Protein 6C51 (pdb70)

Foldseek 3Di:
DVVVVVVVVVVVVVVVVVVVVVVVD/DVVVVVVVVVVVVVVVVVVVVVVPD/DVVVVVVVVVVVVVVVVVVVVVVPD/DVVVVVVVVVVVVVVVVVVVVVVD

Radius of gyration: 15.1 Å; Cα contacts (8 Å, |Δi|>4): 49; chains: 4; bounding box: 34×34×38 Å

Solvent-accessible surface area: 7463 Å² total; per-residue (Å²): 109,180,48,38,52,93,1,24,118,22,5,41,43,10,55,128,3,65,71,84,58,122,154,175,94,103,160,43,41,63,94,0,18,120,26,5,41,41,12,56,136,6,65,77,79,65,129,159,169,108,138,176,39,106,49,86,25,58,138,32,79,85,44,6,111,138,6,23,66,90,6,50,153,204,59,124,112,34,87,67,90,15,149,137,27,83,89,42,9,94,131,6,7,70,92,28,95,186,114

Secondary structure (DSSP, 8-state):
-HHHHHHHHHHHHHHHHHHHHHH--/-HHHHHHHHHHHHHHHHHHHHHHT-/-HHHHHHHHHHHHHHHHHHHHHH--/-HHHHHHHHHHHHHHHHHHHHHH-

Sequence (99 aa):
SKLLELLLRKLLEALLHKAIELLEKWGSKLLELLRKLLEALHKAIELLEKWGSKLLELLRKLLEALHKAIELLEKWGSKLLELLRKLLEALHKAIELLEKW

Structure (mmCIF, N/CA/C/O backbone):
data_6C51
#
_entry.id   6C51
#
_cell.length_a   53.210
_cell.length_b   53.210
_cell.length_c   134.775
_cell.angle_alpha   90.00
_cell.angle_beta   90.00
_cell.angle_gamma   120.00
#
_symmetry.space_group_name_H-M   'P 65 2 2'
#
loop_
_entity.id
_entity.type
_entity.pdbx_description
1 polymer 'Cross-alpha Amyloid-like Structure alphaAmL'
2 non-polymer 'PHOSPHATE ION'
3 non-polymer (4S)-2-METHYL-2,4-PENTANEDIOL
4 water water
#
loop_
_atom_site.group_PDB
_atom_site.id
_atom_site.type_symbol
_atom_site.label_atom_id
_atom_site.label_alt_id
_atom_site.label_comp_id
_atom_site.label_asym_id
_atom_site.label_entity_id
_atom_site.label_seq_id
_atom_site.pdbx_PDB_ins_code
_atom_site.Cartn_x
_atom_site.Cartn_y
_atom_site.Cartn_z
_atom_site.occupancy
_atom_site.B_iso_or_equiv
_atom_site.auth_seq_id
_atom_site.auth_comp_id
_atom_site.auth_asym_id
_atom_site.auth_atom_id
_atom_site.pdbx_PDB_model_num
ATOM 4 N N . SER A 1 2 ? 27.213 -12.255 -26.201 1.00 58.06 1 SER A N 1
ATOM 5 C CA . SER A 1 2 ? 28.009 -11.946 -24.979 1.00 55.87 1 SER A CA 1
ATOM 6 C C . SER A 1 2 ? 27.175 -12.007 -23.703 1.00 51.53 1 SER A C 1
ATOM 7 O O . SER A 1 2 ? 27.639 -12.549 -22.696 1.00 48.44 1 SER A O 1
ATOM 10 N N . LYS A 1 3 ? 25.957 -11.468 -23.748 1.00 48.77 2 LYS A N 1
ATOM 11 C CA . LYS A 1 3 ? 25.075 -11.481 -22.579 1.00 47.34 2 LYS A CA 1
ATOM 12 C C . LYS A 1 3 ? 24.636 -12.886 -22.156 1.00 44.00 2 LYS A C 1
ATOM 13 O O . LYS A 1 3 ? 24.568 -13.161 -20.966 1.00 40.62 2 LYS A O 1
ATOM 19 N N . LEU A 1 4 ? 24.357 -13.767 -23.118 1.00 42.83 3 LEU A N 1
ATOM 20 C CA . LEU A 1 4 ? 24.018 -15.154 -22.799 1.00 43.22 3 LEU A CA 1
ATOM 21 C C . LEU A 1 4 ? 25.205 -15.909 -22.195 1.00 40.95 3 LEU A C 1
ATOM 22 O O . LEU A 1 4 ? 25.043 -16.653 -21.233 1.00 40.64 3 LEU A O 1
ATOM 27 N N . LEU A 1 5 ? 26.393 -15.717 -22.755 1.00 40.76 4 LEU A N 1
ATOM 28 C CA . LEU A 1 5 ? 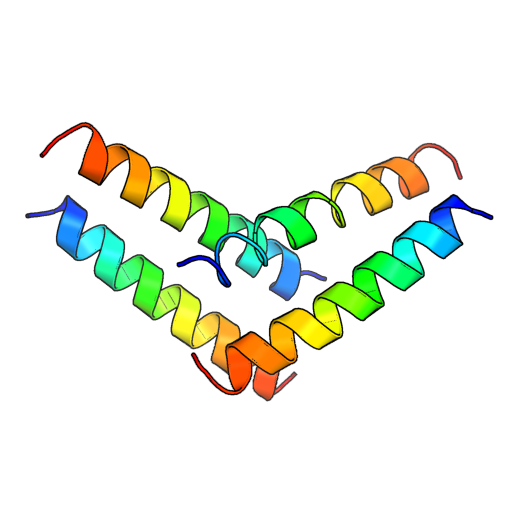27.585 -16.361 -22.203 1.00 40.31 4 LEU A CA 1
ATOM 29 C C . LEU A 1 5 ? 27.874 -15.876 -20.777 1.00 38.24 4 LEU A C 1
ATOM 30 O O . LEU A 1 5 ? 28.231 -16.678 -19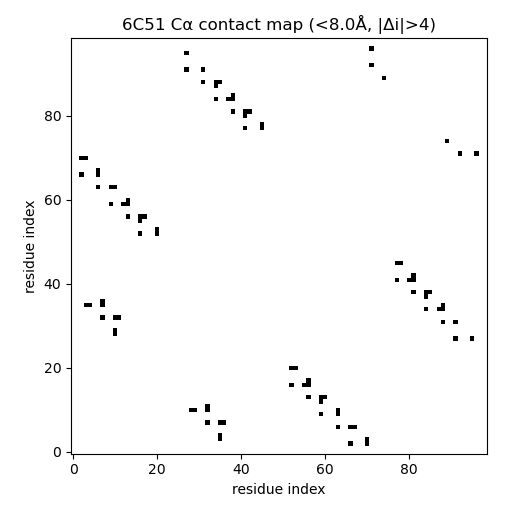.915 1.00 36.24 4 LEU A O 1
ATOM 35 N N . GLU A 1 6 ? 27.710 -14.573 -20.544 1.00 38.56 5 GLU A N 1
ATOM 36 C CA . GLU A 1 6 ? 27.882 -13.994 -19.202 1.00 38.16 5 GLU A CA 1
ATOM 37 C C . GLU A 1 6 ? 26.836 -14.547 -18.241 1.00 35.08 5 GLU A C 1
ATOM 38 O O . GLU A 1 6 ? 27.154 -14.869 -17.102 1.00 34.14 5 GLU A O 1
ATOM 41 N N . LEU A 1 7 ? 25.595 -14.644 -18.703 1.00 35.40 6 LEU A N 1
ATOM 42 C CA . LEU A 1 7 ? 24.513 -15.275 -17.932 1.00 34.87 6 LEU A CA 1
ATOM 43 C C . LEU A 1 7 ? 24.916 -16.699 -17.526 1.00 34.17 6 LEU A C 1
ATOM 44 O O . LEU A 1 7 ? 24.838 -17.054 -16.351 1.00 33.45 6 LEU A O 1
ATOM 49 N N . LEU A 1 8 ? 25.352 -17.495 -18.507 1.00 34.71 7 LEU A N 1
ATOM 50 C CA A LEU A 1 8 ? 25.785 -18.876 -18.269 0.50 34.25 7 LEU A CA 1
ATOM 51 C CA B LEU A 1 8 ? 25.795 -18.874 -18.258 0.50 34.80 7 LEU A CA 1
ATOM 52 C C . LEU A 1 8 ? 26.919 -18.951 -17.237 1.00 33.20 7 LEU A C 1
ATOM 53 O O . LEU A 1 8 ? 26.876 -19.781 -16.325 1.00 33.06 7 LEU A O 1
ATOM 62 N N . ARG A 1 9 ? 27.926 -18.092 -17.393 1.00 32.01 8 ARG A N 1
ATOM 63 C CA . ARG A 1 9 ? 29.056 -18.077 -16.468 1.00 33.54 8 ARG A CA 1
ATOM 64 C C . ARG A 1 9 ? 28.558 -17.843 -15.028 1.00 32.21 8 ARG A C 1
ATOM 65 O O . ARG A 1 9 ? 28.876 -18.612 -14.116 1.00 31.10 8 ARG A O 1
ATOM 73 N N . LYS A 1 10 ? 27.728 -16.820 -14.863 1.00 31.64 9 LYS A N 1
ATOM 74 C CA . LYS A 1 10 ? 27.241 -16.432 -13.526 1.00 32.00 9 LYS A CA 1
ATOM 75 C C . LYS A 1 10 ? 26.364 -17.516 -12.922 1.00 31.65 9 LYS A C 1
ATOM 76 O O . LYS A 1 10 ? 26.493 -17.825 -11.737 1.00 31.34 9 LYS A O 1
ATOM 82 N N . LEU A 1 11 ? 25.511 -18.119 -13.750 1.00 31.77 10 LEU A N 1
ATOM 83 C CA . LEU A 1 11 ? 24.664 -19.217 -13.325 1.00 32.84 10 LEU A CA 1
ATOM 84 C C . LEU A 1 11 ? 25.459 -20.465 -12.910 1.00 32.08 10 LEU A C 1
ATOM 85 O O . LEU A 1 11 ? 25.160 -21.068 -11.883 1.00 31.28 10 LEU A O 1
ATOM 90 N N . LEU A 1 12 ? 26.474 -20.834 -13.690 1.00 31.21 11 LEU A N 1
ATOM 91 C CA . LEU A 1 12 ? 27.378 -21.917 -13.302 1.00 31.04 11 LEU A CA 1
ATOM 92 C C . LEU A 1 12 ? 28.123 -21.627 -11.991 1.00 30.98 11 LEU A C 1
ATOM 93 O O . LEU A 1 12 ? 28.328 -22.532 -11.181 1.00 30.07 11 LEU A O 1
ATOM 98 N N . GLU A 1 13 ? 28.519 -20.374 -11.785 1.00 30.28 12 GLU A N 1
ATOM 99 C CA . GLU A 1 13 ? 29.202 -19.988 -10.550 1.00 31.46 12 GLU A CA 1
ATOM 100 C C . GLU A 1 13 ? 28.237 -20.059 -9.355 1.00 31.42 12 GLU A C 1
ATOM 101 O O . GLU A 1 13 ? 28.634 -20.482 -8.281 1.00 32.48 12 GLU A O 1
ATOM 107 N N . ALA A 1 14 ? 26.984 -19.646 -9.555 1.00 31.33 13 ALA A N 1
ATOM 108 C CA . ALA A 1 14 ? 25.943 -19.751 -8.518 1.00 32.24 13 ALA A CA 1
ATOM 109 C C . ALA A 1 14 ? 25.685 -21.221 -8.158 1.00 32.97 13 ALA A C 1
ATOM 110 O O . ALA A 1 14 ? 25.589 -21.559 -6.974 1.00 33.44 13 ALA A O 1
ATOM 112 N N . LEU A 1 15 ? 25.577 -22.079 -9.180 1.00 33.23 14 LEU A N 1
ATOM 113 C CA A LEU A 1 15 ? 25.422 -23.527 -8.979 0.50 34.32 14 LEU A CA 1
ATOM 114 C CA B LEU A 1 15 ? 25.429 -23.531 -8.977 0.50 34.67 14 LEU A CA 1
ATOM 115 C C . LEU A 1 15 ? 26.569 -24.121 -8.159 1.00 35.16 14 LEU A C 1
ATOM 116 O O . LEU A 1 15 ? 26.332 -24.924 -7.238 1.00 35.93 14 LEU A O 1
ATOM 125 N N . HIS A 1 16 ? 27.798 -23.729 -8.497 1.00 34.47 15 HIS A N 1
ATOM 126 C CA . HIS A 1 16 ? 28.993 -24.185 -7.794 1.00 36.22 15 HIS A CA 1
ATOM 127 C C . HIS A 1 16 ? 28.950 -23.819 -6.303 1.00 36.47 15 HIS A C 1
ATOM 128 O O . HIS A 1 16 ? 29.277 -24.647 -5.448 1.00 37.22 15 HIS A O 1
ATOM 135 N N . LYS A 1 17 ? 28.548 -22.587 -6.010 1.00 35.33 16 LYS A N 1
ATOM 136 C CA . LYS A 1 17 ? 28.370 -22.132 -4.627 1.00 37.01 16 LYS A CA 1
ATOM 137 C C . LYS A 1 17 ? 27.271 -22.901 -3.886 1.00 37.16 16 LYS A C 1
ATOM 138 O O . LYS A 1 17 ? 27.437 -23.227 -2.707 1.00 39.34 16 LYS A O 1
ATOM 144 N N . ALA A 1 18 ? 26.159 -23.170 -4.566 1.00 36.29 17 ALA A N 1
ATOM 145 C CA . ALA A 1 18 ? 25.044 -23.957 -3.995 1.00 38.16 17 ALA A CA 1
ATOM 146 C C . ALA A 1 18 ? 25.485 -25.380 -3.616 1.00 40.85 17 ALA A C 1
ATOM 147 O O . ALA A 1 18 ? 25.142 -25.889 -2.533 1.00 41.58 17 ALA A O 1
ATOM 149 N N . ILE A 1 19 ? 26.261 -26.005 -4.501 1.00 41.84 18 ILE A N 1
ATOM 150 C CA . ILE A 1 19 ? 26.834 -27.333 -4.248 1.00 44.61 18 ILE A CA 1
ATOM 151 C C . ILE A 1 19 ? 27.803 -27.305 -3.065 1.00 46.44 18 ILE A C 1
ATOM 152 O O . ILE A 1 19 ? 27.739 -28.181 -2.192 1.00 48.48 18 ILE A O 1
ATOM 157 N N . GLU A 1 20 ? 28.681 -26.304 -3.032 1.00 45.39 19 GLU A N 1
ATOM 158 C CA . GLU A 1 20 ? 29.603 -26.120 -1.904 1.00 48.80 19 GLU A CA 1
ATOM 159 C C . GLU A 1 20 ? 28.865 -25.954 -0.571 1.00 49.42 19 GLU A C 1
ATOM 160 O O . GLU A 1 20 ? 29.263 -26.542 0.433 1.00 51.54 19 GLU A O 1
ATOM 166 N N . LEU A 1 21 ? 27.791 -25.172 -0.572 1.00 48.46 20 LEU A N 1
ATOM 167 C CA . LEU A 1 21 ? 26.935 -25.042 0.613 1.00 50.91 20 LEU A CA 1
ATOM 168 C C . LEU A 1 21 ? 26.321 -26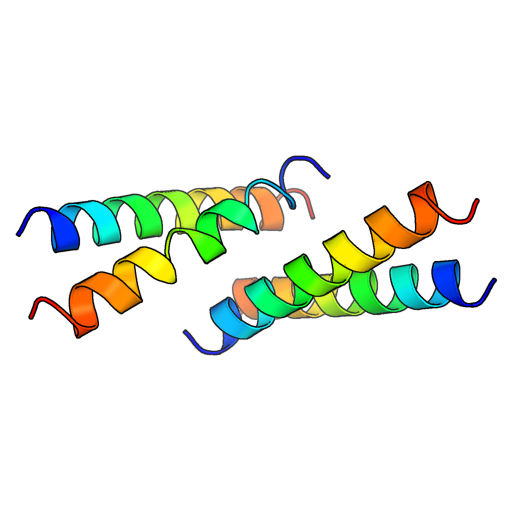.376 1.027 1.00 54.18 20 LEU A C 1
ATOM 169 O O . LEU A 1 21 ? 26.394 -26.755 2.202 1.00 54.91 20 LEU A O 1
ATOM 174 N N . LEU A 1 22 ? 25.735 -27.078 0.058 1.00 54.83 21 LEU A N 1
ATOM 175 C CA . LEU A 1 22 ? 25.136 -28.392 0.295 1.00 59.04 21 LEU A CA 1
ATOM 176 C C . LEU A 1 22 ? 26.136 -29.356 0.929 1.00 62.03 21 LEU A C 1
ATOM 177 O O . LEU A 1 22 ? 25.810 -30.036 1.906 1.00 64.90 21 LEU A O 1
ATOM 182 N N . GLU A 1 23 ? 27.344 -29.399 0.374 1.00 62.28 22 GLU A N 1
ATOM 183 C CA . GLU A 1 23 ? 28.428 -30.219 0.918 1.00 66.97 22 GLU A CA 1
ATOM 184 C C . GLU A 1 23 ? 28.724 -29.888 2.383 1.00 70.07 22 GLU A C 1
ATOM 185 O O . GLU A 1 23 ? 28.835 -30.793 3.213 1.00 72.94 22 GLU A O 1
ATOM 191 N N . LYS A 1 24 ? 28.816 -28.598 2.698 1.00 71.32 23 LYS A N 1
ATOM 192 C CA . LYS A 1 24 ? 29.120 -28.159 4.060 1.00 75.94 23 LYS A CA 1
ATOM 193 C C . LYS A 1 24 ? 27.960 -28.456 5.017 1.00 79.26 23 LYS A C 1
ATOM 194 O O . LYS A 1 24 ? 28.138 -29.172 6.005 1.00 82.05 23 LYS A O 1
ATOM 200 N N . TRP A 1 25 ? 26.782 -27.919 4.702 1.00 80.53 24 TRP A N 1
ATOM 201 C CA . TRP A 1 25 ? 25.608 -27.998 5.581 1.00 84.76 24 TRP A CA 1
ATOM 202 C C . TRP A 1 25 ? 24.739 -29.202 5.209 1.00 87.63 24 TRP A C 1
ATOM 203 O O . TRP A 1 25 ? 23.616 -29.054 4.715 1.00 88.50 24 TRP A O 1
ATOM 214 N N . GLY A 1 26 ? 25.276 -30.393 5.469 1.00 90.02 25 GLY A N 1
ATOM 215 C CA . GLY A 1 26 ? 24.628 -31.655 5.107 1.00 92.24 25 GLY A CA 1
ATOM 216 C C . GLY A 1 26 ? 25.650 -32.740 4.824 1.00 93.73 25 GLY A C 1
ATOM 217 O O . GLY A 1 26 ? 26.542 -32.567 3.995 1.00 92.61 25 GLY A O 1
ATOM 222 N N . SER B 1 2 ? 28.788 -33.352 -14.527 1.00 64.12 1 SER C N 1
ATOM 223 C CA . SER B 1 2 ? 29.421 -32.385 -13.579 1.00 61.83 1 SER C CA 1
ATOM 224 C C . SER B 1 2 ? 30.814 -31.944 -14.027 1.00 58.71 1 SER C C 1
ATOM 225 O O . SER B 1 2 ? 31.161 -30.773 -13.896 1.00 54.21 1 SER C O 1
ATOM 228 N N . LYS B 1 3 ? 31.600 -32.884 -14.549 1.00 56.72 2 LYS C N 1
ATOM 229 C CA . LYS B 1 3 ? 32.963 -32.578 -14.989 1.00 55.58 2 LYS C CA 1
ATOM 230 C C . LYS B 1 3 ? 32.962 -31.646 -16.200 1.00 50.27 2 LYS C C 1
ATOM 231 O O . LYS B 1 3 ? 33.768 -30.721 -16.265 1.00 48.78 2 LYS C O 1
ATOM 237 N N . LEU B 1 4 ? 32.056 -31.899 -17.142 1.00 48.39 3 LEU C N 1
ATOM 238 C CA . LEU B 1 4 ? 31.911 -31.069 -18.337 1.00 47.59 3 LEU 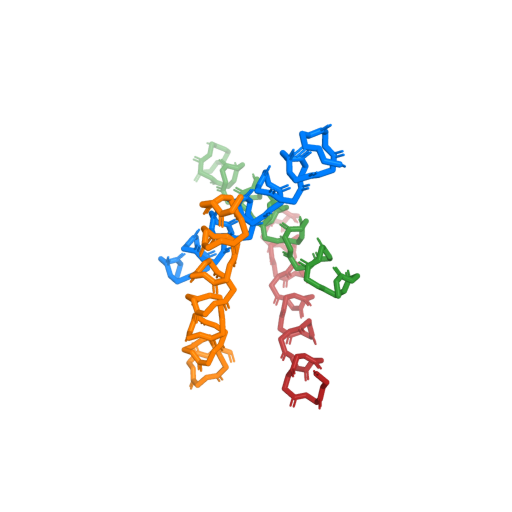C CA 1
ATOM 239 C C . LEU B 1 4 ? 31.391 -29.664 -18.011 1.00 44.77 3 LEU C C 1
ATOM 240 O O . LEU B 1 4 ? 31.828 -28.684 -18.613 1.00 41.51 3 LEU C O 1
ATOM 245 N N . LEU B 1 5 ? 30.448 -29.575 -17.072 1.00 43.99 4 LEU C N 1
ATOM 246 C CA . LEU B 1 5 ? 29.943 -28.266 -16.628 1.00 42.89 4 LEU C CA 1
ATOM 247 C C . LEU B 1 5 ? 31.035 -27.463 -15.941 1.00 40.58 4 LEU C C 1
ATOM 248 O O . LEU B 1 5 ? 31.136 -26.255 -16.156 1.00 38.98 4 LEU C O 1
ATOM 253 N N . GLU B 1 6 ? 31.857 -28.130 -15.133 1.00 41.41 5 GLU C N 1
ATOM 254 C CA . GLU B 1 6 ? 32.996 -27.479 -14.471 1.00 42.17 5 GLU C CA 1
ATOM 255 C C . GLU B 1 6 ? 34.016 -26.945 -15.485 1.00 39.72 5 GLU C C 1
ATOM 256 O O . GLU B 1 6 ? 34.497 -25.821 -15.350 1.00 36.85 5 GLU C O 1
ATOM 262 N N . LEU B 1 7 ? 34.324 -27.756 -16.494 1.00 39.27 6 LEU C N 1
ATOM 263 C CA . LEU B 1 7 ? 35.155 -27.326 -17.626 1.00 39.26 6 LEU C CA 1
ATOM 264 C C . LEU B 1 7 ? 34.591 -26.070 -18.292 1.00 37.23 6 LEU C C 1
ATOM 265 O O . LEU B 1 7 ? 35.329 -25.113 -18.538 1.00 37.51 6 LEU C O 1
ATOM 270 N N . LEU B 1 8 ? 33.296 -26.091 -18.586 1.00 37.10 7 LEU C N 1
ATOM 271 C CA . LEU B 1 8 ? 32.614 -24.959 -19.195 1.00 37.57 7 LEU C CA 1
ATOM 272 C C . LEU B 1 8 ? 32.704 -23.692 -18.334 1.00 36.77 7 LEU C C 1
ATOM 273 O O . LEU B 1 8 ? 32.992 -22.617 -18.852 1.00 36.18 7 LEU C O 1
ATOM 278 N N . ARG B 1 9 ? 32.461 -23.821 -17.029 1.00 36.16 8 ARG C N 1
ATOM 279 C CA . ARG B 1 9 ? 32.633 -22.696 -16.112 1.00 36.38 8 ARG C CA 1
ATOM 280 C C . ARG B 1 9 ? 34.038 -22.091 -16.184 1.00 35.40 8 ARG C C 1
ATOM 281 O O . ARG B 1 9 ? 34.171 -20.871 -16.298 1.00 33.95 8 ARG C O 1
ATOM 289 N N . LYS B 1 10 ? 35.065 -22.941 -16.149 1.00 35.64 9 LYS C N 1
ATOM 290 C CA . LYS B 1 10 ? 36.458 -22.481 -16.176 1.00 36.69 9 LYS C CA 1
ATOM 291 C C . LYS B 1 10 ? 36.810 -21.823 -17.505 1.00 35.51 9 LYS C C 1
ATOM 292 O O . LYS B 1 10 ? 37.522 -20.820 -17.533 1.00 35.34 9 LYS C O 1
ATOM 298 N N . LEU B 1 11 ? 36.282 -22.378 -18.590 1.00 35.86 10 LEU C N 1
ATOM 299 C CA . LEU B 1 11 ? 36.502 -21.832 -19.919 1.00 36.87 10 LEU C CA 1
ATOM 300 C C . LEU B 1 11 ? 35.843 -20.454 -20.070 1.00 34.83 10 LEU C C 1
ATOM 301 O O . LEU B 1 11 ? 36.456 -19.542 -20.616 1.00 33.42 10 LEU C O 1
ATOM 306 N N . LEU B 1 12 ? 34.606 -20.320 -19.587 1.00 33.54 11 LEU C N 1
ATOM 307 C CA . LEU B 1 12 ? 33.904 -19.036 -19.593 1.00 33.71 11 LEU C CA 1
ATOM 308 C C . LEU B 1 12 ? 34.592 -17.987 -18.718 1.00 32.92 11 LEU C C 1
ATOM 309 O O . LEU B 1 12 ? 34.613 -16.810 -19.080 1.00 33.32 11 LEU C O 1
ATOM 314 N N . GLU B 1 13 ? 35.157 -18.413 -17.591 1.00 33.05 12 GLU C N 1
ATOM 315 C CA . GLU B 1 13 ? 35.947 -17.533 -16.732 1.00 34.14 12 GLU C CA 1
ATOM 316 C C . GLU B 1 13 ? 37.233 -17.074 -17.425 1.00 34.97 12 GLU C C 1
ATOM 317 O O . GLU B 1 13 ? 37.622 -15.904 -17.309 1.00 34.29 12 GLU C O 1
ATOM 323 N N . ALA B 1 14 ? 37.883 -17.992 -18.152 1.00 34.48 13 ALA C N 1
ATOM 324 C CA . ALA B 1 14 ? 39.052 -17.649 -18.958 1.00 34.66 13 ALA C CA 1
ATOM 325 C C . ALA B 1 14 ? 38.690 -16.633 -20.037 1.00 34.70 13 ALA C C 1
ATOM 326 O O . ALA B 1 14 ? 39.399 -15.639 -20.209 1.00 35.65 13 ALA C O 1
ATOM 328 N N . LEU B 1 15 ? 37.589 -16.880 -20.749 1.00 34.60 14 LEU C N 1
ATOM 329 C CA . LEU B 1 15 ? 37.113 -15.973 -21.791 1.00 36.18 14 LEU C CA 1
ATOM 330 C C . LEU B 1 15 ? 36.850 -14.561 -21.253 1.00 36.59 14 LEU C C 1
ATOM 331 O O . LEU B 1 15 ? 37.217 -13.558 -21.886 1.00 36.90 14 LEU C O 1
ATOM 336 N N . HIS B 1 16 ? 36.215 -14.497 -20.090 1.00 35.34 15 HIS C N 1
ATOM 337 C CA . HIS B 1 16 ? 35.944 -13.223 -19.437 1.00 36.55 15 HIS C CA 1
ATOM 338 C C . HIS B 1 16 ? 37.233 -12.464 -19.107 1.00 36.33 15 HIS C C 1
ATOM 339 O O . HIS B 1 16 ? 37.290 -11.261 -19.336 1.00 37.32 15 HIS C O 1
ATOM 346 N N . LYS B 1 17 ? 38.253 -13.157 -18.593 1.00 36.87 16 LYS C N 1
ATOM 347 C CA . LYS B 1 17 ? 39.538 -12.509 -18.279 1.00 39.11 16 LYS C CA 1
ATOM 348 C C . LYS B 1 17 ? 40.212 -11.975 -19.541 1.00 39.15 16 LYS C C 1
ATOM 349 O O . LYS B 1 17 ? 40.813 -10.905 -19.510 1.00 39.89 16 LYS C O 1
ATOM 355 N N . ALA B 1 18 ? 40.119 -12.746 -20.631 1.00 38.23 17 ALA C N 1
ATOM 356 C CA . ALA B 1 18 ? 40.693 -12.367 -21.918 1.00 39.69 17 ALA C CA 1
ATOM 357 C C . ALA B 1 18 ? 40.025 -11.094 -22.469 1.00 40.75 17 ALA C C 1
ATOM 358 O O . ALA B 1 18 ? 40.697 -10.210 -23.004 1.00 41.71 17 ALA C O 1
ATOM 360 N N . ILE B 1 19 ? 38.708 -11.017 -22.335 1.00 41.53 18 ILE C N 1
ATOM 361 C CA . ILE B 1 19 ? 37.944 -9.835 -22.768 1.00 44.78 18 ILE C CA 1
ATOM 362 C C . ILE B 1 19 ? 38.311 -8.612 -21.918 1.00 45.92 18 ILE C C 1
ATOM 363 O O . ILE B 1 19 ? 38.509 -7.533 -22.466 1.00 48.25 18 ILE C O 1
ATOM 368 N N . GLU B 1 20 ? 38.427 -8.786 -20.602 1.00 46.40 19 GLU C N 1
ATOM 369 C CA . GLU B 1 20 ? 38.879 -7.703 -19.707 1.00 49.07 19 GLU C CA 1
ATOM 370 C C . GLU B 1 20 ? 40.266 -7.159 -20.092 1.00 50.43 19 GLU C C 1
ATOM 371 O O . GLU B 1 20 ? 40.493 -5.943 -20.105 1.00 50.34 19 GLU C O 1
ATOM 377 N N . LEU B 1 21 ? 41.175 -8.080 -20.409 1.00 49.56 20 LEU C N 1
ATOM 378 C CA . LEU B 1 21 ? 42.530 -7.741 -20.855 1.00 51.85 20 LEU C CA 1
ATOM 379 C C . LEU B 1 21 ? 42.505 -6.951 -22.171 1.00 52.75 20 LEU C C 1
ATOM 380 O O . LEU B 1 21 ? 43.218 -5.946 -22.314 1.00 54.45 20 LEU C O 1
ATOM 385 N N . LEU B 1 22 ? 41.668 -7.399 -23.109 1.00 52.41 21 LEU C N 1
ATOM 386 C CA . LEU B 1 22 ? 41.486 -6.730 -24.407 1.00 56.50 21 LEU C CA 1
ATOM 387 C C . LEU B 1 22 ? 40.864 -5.323 -24.285 1.00 60.58 21 LEU C C 1
ATOM 388 O O . LEU B 1 22 ? 41.094 -4.464 -25.143 1.00 62.10 21 LEU C O 1
ATOM 393 N N . GLU B 1 23 ? 40.059 -5.105 -23.244 1.00 62.07 22 GLU C N 1
ATOM 394 C CA . GLU B 1 23 ? 39.512 -3.776 -22.939 1.00 67.21 22 GLU C CA 1
ATOM 395 C C . GLU B 1 23 ? 40.562 -2.866 -22.308 1.00 70.50 22 GLU C C 1
ATOM 396 O O . GLU B 1 23 ? 40.618 -1.681 -22.627 1.00 73.75 22 GLU C O 1
ATOM 402 N N . LYS B 1 24 ? 41.370 -3.427 -21.404 1.00 72.88 23 LYS C N 1
ATOM 403 C CA . LYS B 1 24 ? 42.442 -2.692 -20.729 1.00 78.06 23 LYS C CA 1
ATOM 404 C C . LYS B 1 24 ? 43.508 -2.329 -21.777 1.00 81.70 23 LYS C C 1
ATOM 405 O O . LYS B 1 24 ? 43.561 -1.181 -22.223 1.00 83.98 23 LYS C O 1
ATOM 411 N N . TRP B 1 25 ? 44.296 -3.309 -22.222 1.00 84.10 24 TRP C N 1
ATOM 412 C CA . TRP B 1 25 ? 45.272 -3.088 -23.285 1.00 87.99 24 TRP C CA 1
ATOM 413 C C . TRP B 1 25 ? 44.467 -3.055 -24.569 1.00 89.45 24 TRP C C 1
ATOM 414 O O . TRP B 1 25 ? 43.674 -3.956 -24.811 1.00 89.68 24 TRP C O 1
ATOM 425 N N . GLY B 1 26 ? 44.642 -2.001 -25.363 1.00 93.73 25 GLY C N 1
ATOM 426 C CA . GLY B 1 26 ? 43.787 -1.756 -26.526 1.00 95.58 25 GLY C CA 1
ATOM 427 C C . GLY B 1 26 ? 42.379 -1.360 -26.112 1.00 96.26 25 GLY C C 1
ATOM 428 O O . GLY B 1 26 ? 41.431 -1.471 -26.889 1.00 97.64 25 GLY C O 1
ATOM 433 N N . SER C 1 2 ? 16.667 -28.554 3.190 1.00 72.29 1 SER B N 1
ATOM 434 C CA . SER C 1 2 ? 15.433 -28.715 2.352 1.00 70.68 1 SER B CA 1
ATOM 435 C C . SER C 1 2 ? 15.308 -27.615 1.293 1.00 66.70 1 SER B C 1
ATOM 436 O O . SER C 1 2 ? 15.094 -27.895 0.105 1.00 63.73 1 SER B O 1
ATOM 439 N N . LYS C 1 3 ? 15.445 -26.370 1.739 1.00 64.60 2 LYS B N 1
ATOM 440 C CA . LYS C 1 3 ? 15.316 -25.214 0.851 1.00 64.00 2 LYS B CA 1
ATOM 441 C C . LYS C 1 3 ? 16.545 -25.106 -0.062 1.00 60.36 2 LYS B C 1
ATOM 442 O O . LYS C 1 3 ? 16.417 -24.739 -1.228 1.00 59.22 2 LYS B O 1
ATOM 448 N N . LEU C 1 4 ? 17.712 -25.461 0.476 1.00 58.41 3 LEU B N 1
ATOM 449 C CA . LEU C 1 4 ? 18.962 -25.520 -0.286 1.00 57.43 3 LEU B CA 1
ATOM 450 C C . LEU C 1 4 ? 18.870 -26.506 -1.450 1.00 55.64 3 LEU B C 1
ATOM 451 O O . LEU C 1 4 ? 19.311 -26.203 -2.562 1.00 53.11 3 LEU B O 1
ATOM 456 N N . LEU C 1 5 ? 18.277 -27.675 -1.197 1.00 54.93 4 LEU B N 1
ATOM 457 C CA . LEU C 1 5 ? 18.028 -28.645 -2.265 1.00 54.23 4 LEU B CA 1
ATOM 458 C C . LEU C 1 5 ? 17.001 -28.084 -3.266 1.00 51.96 4 LEU B C 1
ATOM 459 O O . LEU C 1 5 ? 17.127 -28.300 -4.478 1.00 51.40 4 LEU B O 1
ATOM 464 N N . GLU C 1 6 ? 16.002 -27.361 -2.760 1.00 50.38 5 GLU B N 1
ATOM 465 C CA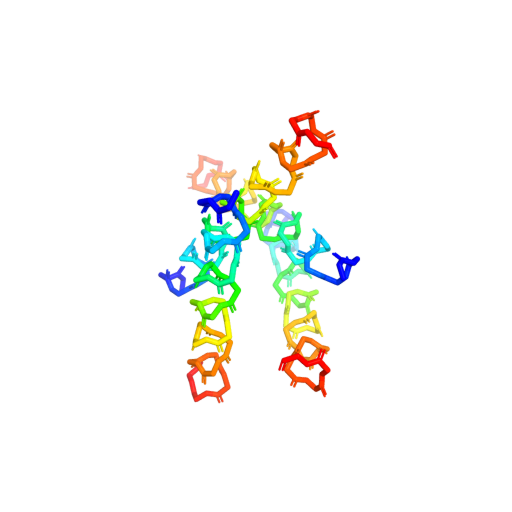 . GLU C 1 6 ? 15.059 -26.626 -3.614 1.00 49.73 5 GLU B CA 1
ATOM 466 C C . GLU C 1 6 ? 15.759 -25.559 -4.471 1.00 48.17 5 GLU B C 1
ATOM 467 O O . GLU C 1 6 ? 15.450 -25.413 -5.651 1.00 46.55 5 GLU B O 1
ATOM 469 N N . LEU C 1 7 ? 16.677 -24.813 -3.858 1.00 48.43 6 LEU B N 1
ATOM 470 C CA . LEU C 1 7 ? 17.495 -23.818 -4.572 1.00 47.90 6 LEU B CA 1
ATOM 471 C C . LEU C 1 7 ? 18.293 -24.493 -5.686 1.00 47.01 6 LEU B C 1
ATOM 472 O O . LEU C 1 7 ? 18.253 -24.051 -6.832 1.00 46.57 6 LEU B O 1
ATOM 477 N N . LEU C 1 8 ? 18.995 -25.567 -5.334 1.00 47.90 7 LEU B N 1
ATOM 478 C CA . LEU C 1 8 ? 19.776 -26.356 -6.288 1.00 48.44 7 LEU B CA 1
ATOM 479 C C . LEU C 1 8 ? 18.938 -26.824 -7.478 1.00 48.05 7 LEU B C 1
ATOM 480 O O . LEU C 1 8 ? 19.356 -26.679 -8.631 1.00 45.76 7 LEU B O 1
ATOM 485 N N . ARG C 1 9 ? 17.752 -27.363 -7.195 1.00 49.16 8 ARG B N 1
ATOM 486 C CA . ARG C 1 9 ? 16.855 -27.856 -8.235 1.00 49.79 8 ARG B CA 1
ATOM 487 C C . ARG C 1 9 ? 16.444 -26.754 -9.203 1.00 48.29 8 ARG B C 1
ATOM 488 O O . ARG C 1 9 ? 16.474 -26.958 -10.413 1.00 48.62 8 ARG B O 1
ATOM 491 N N . LYS C 1 10 ? 16.087 -25.586 -8.668 1.00 48.07 9 LYS B N 1
ATOM 492 C CA . LYS C 1 10 ? 15.724 -24.428 -9.498 1.00 47.11 9 LYS B CA 1
ATOM 493 C C . LYS C 1 10 ? 16.900 -23.901 -10.324 1.00 44.43 9 LYS B C 1
ATOM 494 O O . LYS C 1 10 ? 16.713 -23.541 -11.488 1.00 43.64 9 LYS B O 1
ATOM 500 N N . LEU C 1 11 ? 18.095 -23.851 -9.731 1.00 42.98 10 LEU B N 1
ATOM 501 C CA . LEU C 1 11 ? 19.293 -23.401 -10.463 1.00 41.87 10 LEU B CA 1
ATOM 502 C C . LEU C 1 11 ? 19.618 -24.351 -11.623 1.00 42.22 10 LEU B C 1
ATOM 503 O O . LEU C 1 11 ? 19.953 -23.898 -12.716 1.00 41.83 10 LEU B O 1
ATOM 508 N N . LEU C 1 12 ? 19.510 -25.657 -11.374 1.00 43.14 11 LEU B N 1
ATOM 509 C CA . LEU C 1 12 ? 19.672 -26.680 -12.419 1.00 44.39 11 LEU B CA 1
ATOM 510 C C . LEU C 1 12 ? 18.645 -26.553 -13.542 1.00 44.64 11 LEU B 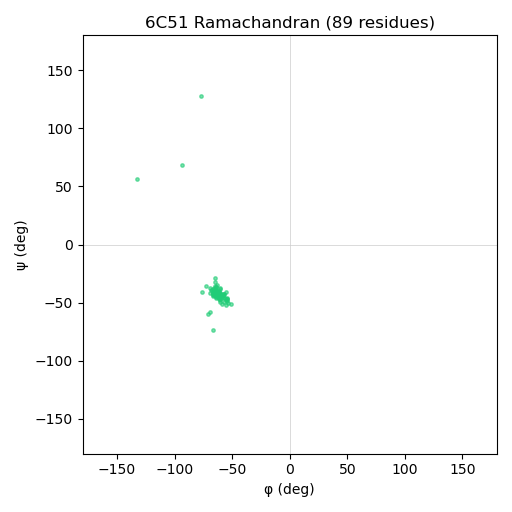C 1
ATOM 511 O O . LEU C 1 12 ? 18.989 -26.708 -14.708 1.00 44.55 11 LEU B O 1
ATOM 516 N N . GLU C 1 13 ? 17.394 -26.263 -13.184 1.00 46.75 12 GLU B N 1
ATOM 517 C CA . GLU C 1 13 ? 16.333 -26.032 -14.174 1.00 47.32 12 GLU B CA 1
ATOM 518 C C . GLU C 1 13 ? 16.602 -24.782 -15.022 1.00 44.83 12 GLU B C 1
ATOM 519 O O . GLU C 1 13 ? 16.412 -24.807 -16.237 1.00 43.68 12 GLU B O 1
ATOM 525 N N . ALA C 1 14 ? 17.067 -23.704 -14.384 1.00 42.46 13 ALA B N 1
ATOM 526 C CA . ALA C 1 14 ? 17.536 -22.518 -15.109 1.00 41.25 13 ALA B CA 1
ATOM 527 C C . ALA C 1 14 ? 18.706 -22.852 -16.039 1.00 40.55 13 ALA B C 1
ATOM 528 O O . ALA C 1 14 ? 18.738 -22.399 -17.187 1.00 39.98 13 ALA B O 1
ATOM 530 N N . LEU C 1 15 ? 19.658 -23.646 -15.550 1.00 40.68 14 LEU B N 1
ATOM 531 C CA . LEU C 1 15 ? 20.821 -24.040 -16.355 1.00 42.30 14 LEU B CA 1
ATOM 532 C C . LEU C 1 15 ? 20.399 -24.806 -17.607 1.00 43.46 14 LEU B C 1
ATOM 533 O O . LEU C 1 15 ? 20.883 -24.513 -18.696 1.00 44.19 14 LEU B O 1
ATOM 538 N N . HIS C 1 16 ? 19.505 -25.777 -17.435 1.00 45.55 15 HIS B N 1
ATOM 539 C CA . HIS C 1 16 ? 18.926 -26.532 -18.559 1.00 48.43 15 HIS B CA 1
ATOM 540 C C . HIS C 1 16 ? 18.367 -25.579 -19.631 1.00 48.27 15 HIS B C 1
ATOM 541 O O . HIS C 1 16 ? 18.738 -25.671 -20.799 1.00 49.22 15 HIS B O 1
ATOM 54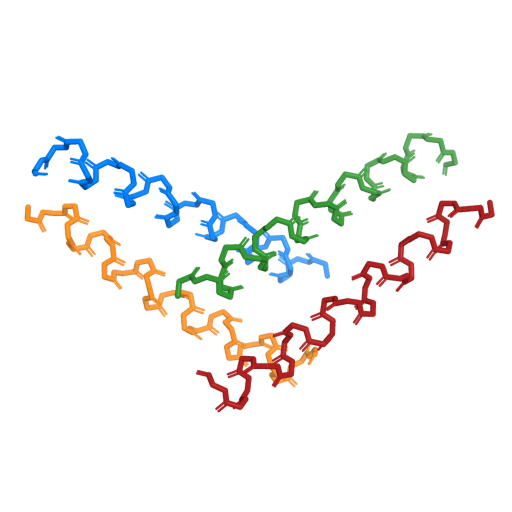8 N N . LYS C 1 17 ? 17.533 -24.630 -19.209 1.00 47.50 16 LYS B N 1
ATOM 549 C CA . LYS C 1 17 ? 16.971 -23.620 -20.115 1.00 48.58 16 LYS B CA 1
ATOM 550 C C . LYS C 1 17 ? 18.042 -22.751 -20.786 1.00 47.46 16 LYS B C 1
ATOM 551 O O . LYS C 1 17 ? 17.936 -22.458 -21.972 1.00 48.08 16 LYS B O 1
ATOM 557 N N . ALA C 1 18 ? 19.058 -22.330 -20.026 1.00 45.26 17 ALA B N 1
ATOM 558 C CA . ALA C 1 18 ? 20.152 -21.507 -20.566 1.00 45.86 17 ALA B CA 1
ATOM 559 C C . ALA C 1 18 ? 20.982 -22.254 -21.612 1.00 46.39 17 ALA B C 1
ATOM 560 O O . ALA C 1 18 ? 21.387 -21.672 -22.628 1.00 45.60 17 ALA B O 1
ATOM 562 N N . ILE C 1 19 ? 21.244 -23.532 -21.348 1.00 48.07 18 ILE B N 1
ATOM 563 C CA . ILE C 1 19 ? 22.006 -24.368 -22.280 1.00 51.73 18 ILE B CA 1
ATOM 564 C C . ILE C 1 19 ? 21.217 -24.568 -23.577 1.00 53.38 18 ILE B C 1
ATOM 565 O O . ILE C 1 19 ? 21.792 -24.509 -24.658 1.00 55.72 18 ILE B O 1
ATOM 570 N N . GLU C 1 20 ? 19.911 -24.795 -23.460 1.00 55.17 19 GLU B N 1
ATOM 571 C CA . GLU C 1 20 ? 19.032 -24.902 -24.636 1.00 57.94 19 GLU B CA 1
ATOM 572 C C . GLU C 1 20 ? 19.088 -23.650 -25.512 1.00 58.61 19 GLU B C 1
ATOM 573 O O . GLU C 1 20 ? 19.146 -23.760 -26.736 1.00 59.73 19 GLU B O 1
ATOM 579 N N . LEU C 1 21 ? 19.086 -22.471 -24.883 1.00 57.17 20 LEU B N 1
ATOM 580 C CA . LEU C 1 21 ? 19.230 -21.200 -25.601 1.00 57.78 20 LEU B CA 1
ATOM 581 C C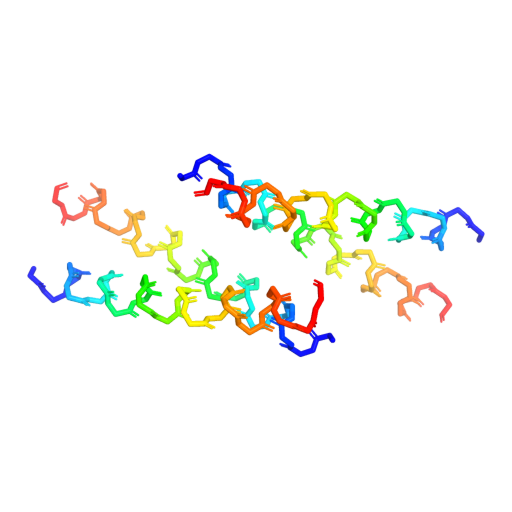 . LEU C 1 21 ? 20.595 -21.051 -26.268 1.00 59.13 20 LEU B C 1
ATOM 582 O O . LEU C 1 21 ? 20.690 -20.525 -27.379 1.00 61.37 20 LEU B O 1
ATOM 587 N N . LEU C 1 22 ? 21.643 -21.496 -25.582 1.00 58.68 21 LEU B N 1
ATOM 588 C CA . LEU C 1 22 ? 23.002 -21.445 -26.117 1.00 61.34 21 LEU B CA 1
ATOM 589 C C . LEU C 1 22 ? 23.165 -22.376 -27.319 1.00 64.28 21 LEU B C 1
ATOM 590 O O . LEU C 1 22 ? 23.802 -22.012 -28.307 1.00 65.39 21 LEU B O 1
ATOM 595 N N . GLU C 1 23 ? 22.595 -23.573 -27.217 1.00 66.76 22 GLU B N 1
ATOM 596 C CA . GLU C 1 23 ? 22.645 -24.561 -28.301 1.00 70.48 22 GLU B CA 1
ATOM 597 C C . GLU C 1 23 ? 21.913 -24.083 -29.553 1.00 74.33 22 GLU B C 1
ATOM 598 O O . GLU C 1 23 ? 22.452 -24.191 -30.652 1.00 76.38 22 GLU B O 1
ATOM 604 N N . LYS C 1 24 ? 20.709 -23.536 -29.379 1.00 77.01 23 LYS B N 1
ATOM 605 C CA . LYS C 1 24 ? 19.925 -23.008 -30.509 1.00 80.55 23 LYS B CA 1
ATOM 606 C C . LYS C 1 24 ? 20.562 -21.798 -31.206 1.00 83.36 23 LYS B C 1
ATOM 607 O O . LYS C 1 24 ? 20.395 -21.635 -32.415 1.00 85.77 23 LYS B O 1
ATOM 613 N N . TRP C 1 25 ? 21.285 -20.965 -30.452 1.00 85.07 24 TRP B N 1
ATOM 614 C CA . TRP C 1 25 ? 21.917 -19.749 -30.993 1.00 88.00 24 TRP B CA 1
ATOM 615 C C . TRP C 1 25 ? 23.386 -19.628 -30.554 1.00 89.20 24 TRP B C 1
ATOM 616 O O . TRP C 1 25 ? 23.789 -18.625 -29.956 1.00 90.72 24 TRP B O 1
ATOM 627 N N . GLY C 1 26 ? 24.182 -20.653 -30.863 1.00 90.98 25 GLY B N 1
ATOM 628 C CA . GLY C 1 26 ? 25.614 -20.652 -30.535 1.00 92.33 25 GLY B CA 1
ATOM 629 C C . GLY C 1 26 ? 26.304 -22.000 -30.668 1.00 93.73 25 GLY B C 1
ATOM 630 O O . GLY C 1 26 ? 25.680 -23.029 -30.932 1.00 95.10 25 GLY B O 1
ATOM 635 N N . SER D 1 2 ? 48.169 -8.578 -31.133 1.00 69.46 1 SER D N 1
ATOM 636 C CA . SER D 1 2 ? 48.048 -9.722 -32.100 1.00 67.59 1 SER D CA 1
ATOM 637 C C . SER D 1 2 ? 47.881 -11.078 -31.396 1.00 63.16 1 SER D C 1
ATOM 638 O O . SER D 1 2 ? 47.001 -11.865 -31.748 1.00 61.15 1 SER D O 1
ATOM 641 N N . LYS D 1 3 ? 48.722 -11.332 -30.398 1.00 61.33 2 LYS D N 1
ATOM 642 C CA . LYS D 1 3 ? 48.667 -12.582 -29.629 1.00 58.85 2 LYS D CA 1
ATOM 643 C C . LYS D 1 3 ? 47.362 -12.728 -28.814 1.00 55.92 2 LYS D C 1
ATOM 644 O O . LYS D 1 3 ? 46.833 -13.829 -28.683 1.00 53.64 2 LYS D O 1
ATOM 647 N N . LEU D 1 4 ? 46.849 -11.614 -28.294 1.00 55.15 3 LEU D N 1
ATOM 648 C CA . LEU D 1 4 ? 45.627 -11.615 -27.477 1.00 53.18 3 LEU D CA 1
ATOM 649 C C . LEU D 1 4 ? 44.380 -11.947 -28.300 1.00 51.28 3 LEU D C 1
ATOM 650 O O . LEU D 1 4 ? 43.529 -12.719 -27.856 1.00 49.26 3 LEU D O 1
ATOM 655 N N . LEU D 1 5 ? 44.285 -11.386 -29.503 1.00 50.72 4 LEU D N 1
ATOM 656 C CA . LEU D 1 5 ? 43.192 -11.715 -30.423 1.00 50.70 4 LEU D CA 1
ATOM 657 C C . LEU D 1 5 ? 43.189 -13.190 -30.814 1.00 48.83 4 LEU D C 1
ATOM 658 O O . LEU D 1 5 ? 42.129 -13.799 -30.909 1.00 47.92 4 LEU D O 1
ATOM 663 N N . GLU D 1 6 ? 44.374 -13.754 -31.044 1.00 48.82 5 GLU D N 1
ATOM 664 C CA . GLU D 1 6 ? 44.495 -15.176 -31.376 1.00 48.11 5 GLU D CA 1
ATOM 665 C C . GLU D 1 6 ? 44.084 -16.045 -30.186 1.00 45.53 5 GLU D C 1
ATOM 666 O O . GLU D 1 6 ? 43.363 -17.013 -30.359 1.00 44.63 5 GLU D O 1
ATOM 669 N N . LEU D 1 7 ? 44.532 -15.665 -28.993 1.00 45.82 6 LEU D N 1
ATOM 670 C CA . LEU D 1 7 ? 44.121 -16.314 -27.743 1.00 44.39 6 LEU D CA 1
ATOM 671 C C . LEU D 1 7 ? 42.593 -16.350 -27.605 1.00 43.82 6 LEU D C 1
ATOM 672 O O . LEU D 1 7 ? 42.011 -17.410 -27.359 1.00 42.98 6 LEU D O 1
ATOM 677 N N . LEU D 1 8 ? 41.954 -15.196 -27.788 1.00 44.73 7 LEU D N 1
ATOM 678 C CA . LEU D 1 8 ? 40.484 -15.103 -27.789 1.00 45.56 7 LEU D CA 1
ATOM 679 C C . LEU D 1 8 ? 39.823 -16.048 -28.783 1.00 43.97 7 LEU D C 1
ATOM 680 O O . LEU D 1 8 ? 38.847 -16.709 -28.442 1.00 41.68 7 LEU D O 1
ATOM 685 N N . ARG D 1 9 ? 40.343 -16.088 -30.012 1.00 44.72 8 ARG D N 1
ATOM 686 C CA . ARG D 1 9 ? 39.822 -16.991 -31.040 1.00 46.51 8 ARG D CA 1
ATOM 687 C C . ARG D 1 9 ? 39.935 -18.467 -30.612 1.00 44.26 8 ARG D C 1
ATOM 688 O O . ARG D 1 9 ? 38.973 -19.209 -30.740 1.00 45.05 8 ARG D O 1
ATOM 696 N N . LYS D 1 10 ? 41.096 -18.878 -30.109 1.00 43.35 9 LYS D N 1
ATOM 697 C CA . LYS D 1 10 ? 41.290 -20.269 -29.642 1.00 43.47 9 LYS D CA 1
ATOM 698 C C . LYS D 1 10 ? 40.322 -20.612 -28.502 1.00 42.04 9 LYS D C 1
ATOM 699 O O . LYS D 1 10 ? 39.705 -21.685 -28.502 1.00 42.92 9 LYS D O 1
ATOM 705 N N . LEU D 1 11 ? 40.200 -19.701 -27.541 1.00 41.98 10 LEU D N 1
ATOM 706 C CA . LEU D 1 11 ? 39.246 -19.871 -26.429 1.00 42.59 10 LEU D CA 1
ATOM 707 C C . LEU D 1 11 ? 37.815 -20.051 -26.914 1.00 41.01 10 LEU D C 1
ATOM 708 O O . LEU D 1 11 ? 37.116 -20.954 -26.450 1.00 39.82 10 LEU D O 1
ATOM 713 N N . LEU D 1 12 ? 37.394 -19.205 -27.857 1.00 42.14 11 LEU D N 1
ATOM 714 C CA . LEU D 1 12 ? 36.057 -19.310 -28.448 1.00 42.04 11 LEU D CA 1
ATOM 715 C C . LEU D 1 12 ? 35.863 -20.607 -29.226 1.00 41.89 11 LEU D C 1
ATOM 716 O O . LEU D 1 12 ? 34.765 -21.177 -29.220 1.00 40.10 11 LEU D O 1
ATOM 721 N N . GLU D 1 13 ? 36.921 -21.055 -29.907 1.00 42.60 12 GLU D N 1
ATOM 722 C CA . GLU D 1 13 ? 36.902 -22.346 -30.600 1.00 43.30 12 GLU D CA 1
ATOM 723 C C . GLU D 1 13 ? 36.760 -23.482 -29.583 1.00 41.10 12 GLU D C 1
ATOM 724 O O . GLU D 1 13 ? 35.989 -24.401 -29.811 1.00 40.84 12 GLU D O 1
ATOM 730 N N . ALA D 1 14 ? 37.474 -23.390 -28.463 1.00 39.58 13 ALA D N 1
ATOM 731 C CA . ALA D 1 14 ? 37.370 -24.391 -27.394 1.00 39.98 13 ALA D CA 1
ATOM 732 C C . ALA D 1 14 ? 35.954 -24.436 -26.821 1.00 40.32 13 ALA D C 1
ATOM 733 O O . ALA D 1 14 ? 35.418 -25.517 -26.583 1.00 40.42 13 ALA D O 1
ATOM 735 N N . LEU D 1 15 ? 35.354 -23.259 -26.631 1.00 41.09 14 LEU D N 1
ATOM 736 C CA . LEU D 1 15 ? 33.980 -23.140 -26.128 1.00 42.67 14 LEU D CA 1
ATOM 737 C C . LEU D 1 15 ? 32.981 -23.778 -27.079 1.00 43.27 14 LEU D C 1
ATOM 738 O O . LEU D 1 15 ? 32.057 -24.463 -26.643 1.00 43.04 14 LEU D O 1
ATOM 743 N N . HIS D 1 16 ? 33.171 -23.538 -28.375 1.00 44.01 15 HIS D N 1
ATOM 744 C CA . HIS D 1 16 ? 32.335 -24.152 -29.404 1.00 46.75 15 HIS D CA 1
ATOM 745 C C . HIS D 1 16 ? 32.357 -25.686 -29.318 1.00 46.53 15 HIS D C 1
ATOM 746 O O . HIS D 1 16 ? 31.308 -26.316 -29.416 1.00 48.45 15 HIS D O 1
ATOM 753 N N . LYS D 1 17 ? 33.536 -26.267 -29.096 1.00 46.08 16 LYS D N 1
ATOM 754 C CA . LYS D 1 17 ? 33.676 -27.728 -28.938 1.00 47.73 16 LYS D CA 1
ATOM 755 C C . LYS D 1 17 ? 32.967 -28.230 -27.673 1.00 48.60 16 LYS D C 1
ATOM 756 O O . LYS D 1 17 ? 32.323 -29.284 -27.691 1.00 49.11 16 LYS D O 1
ATOM 762 N N . ALA D 1 18 ? 33.114 -27.489 -26.574 1.00 48.25 17 ALA D N 1
ATOM 763 C CA . ALA D 1 18 ? 32.458 -27.832 -25.304 1.00 50.16 17 ALA D CA 1
ATOM 764 C C . ALA D 1 18 ? 30.933 -27.843 -25.437 1.00 52.39 17 ALA D C 1
ATOM 765 O O . ALA D 1 18 ? 30.268 -28.701 -24.853 1.00 53.78 17 ALA D O 1
ATOM 767 N N . ILE D 1 19 ? 30.389 -26.914 -26.224 1.00 54.86 18 ILE D N 1
ATOM 768 C CA . ILE D 1 19 ? 28.943 -26.861 -26.507 1.00 57.59 18 ILE D CA 1
ATOM 769 C C . ILE D 1 19 ? 28.482 -28.044 -27.381 1.00 59.48 18 ILE D C 1
ATOM 770 O O . ILE D 1 19 ? 27.384 -28.577 -27.185 1.00 60.52 18 ILE D O 1
ATOM 775 N N . GLU D 1 20 ? 29.308 -28.447 -28.343 1.00 59.49 19 GLU D N 1
ATOM 776 C CA . GLU D 1 20 ? 29.001 -29.628 -29.158 1.00 62.07 19 GLU D CA 1
ATOM 777 C C . GLU D 1 20 ? 28.950 -30.921 -28.319 1.00 63.40 19 GLU D C 1
ATOM 778 O O . GLU D 1 20 ? 28.130 -31.795 -28.593 1.00 66.52 19 GLU D O 1
ATOM 784 N N . LEU D 1 21 ? 29.795 -31.020 -27.290 1.00 62.38 20 LEU D N 1
ATOM 785 C CA . LEU D 1 21 ? 29.740 -32.144 -26.332 1.00 63.80 20 LEU D CA 1
ATOM 786 C C . LEU D 1 21 ? 28.446 -32.199 -25.516 1.00 66.34 20 LEU D C 1
ATOM 787 O O . LEU D 1 21 ? 27.931 -33.286 -25.248 1.00 66.57 20 LEU D O 1
ATOM 792 N N . LEU D 1 22 ? 27.946 -31.036 -25.106 1.00 66.24 21 LEU D N 1
ATOM 793 C CA . LEU D 1 22 ? 26.686 -30.951 -24.369 1.00 69.60 21 LEU D CA 1
ATOM 794 C C . LEU D 1 22 ? 25.524 -31.479 -25.208 1.00 71.91 21 LEU D C 1
ATOM 795 O O . LEU D 1 22 ? 24.709 -32.258 -24.721 1.00 73.62 21 LEU D O 1
ATOM 800 N N . GLU D 1 23 ? 25.475 -31.065 -26.473 1.00 73.18 22 GLU D N 1
ATOM 801 C CA . GLU D 1 23 ? 24.461 -31.545 -27.419 1.00 77.10 22 GLU D CA 1
ATOM 802 C C . GLU D 1 23 ? 24.433 -33.071 -27.544 1.00 79.81 22 GLU D C 1
ATOM 803 O O . GLU D 1 23 ? 23.352 -33.660 -27.600 1.00 82.93 22 GLU D O 1
ATOM 809 N N . LYS D 1 24 ? 25.610 -33.700 -27.570 1.00 80.74 23 LYS D N 1
ATOM 810 C CA . LYS D 1 24 ? 25.711 -35.166 -27.573 1.00 83.43 23 LYS D CA 1
ATOM 811 C C . LYS D 1 24 ? 25.319 -35.752 -26.214 1.00 85.30 23 LYS D C 1
ATOM 812 O O . LYS D 1 24 ? 24.373 -36.538 -26.130 1.00 88.28 23 LYS D O 1
ATOM 818 N N . TRP D 1 25 ? 26.047 -35.361 -25.166 1.00 84.19 24 TRP D N 1
ATOM 819 C CA . TRP D 1 25 ? 25.815 -35.846 -23.797 1.00 85.88 24 TRP D CA 1
ATOM 820 C C . TRP D 1 25 ? 25.251 -34.738 -22.918 1.00 86.45 24 TRP D C 1
ATOM 821 O O . TRP D 1 25 ? 24.600 -35.009 -21.910 1.00 89.42 24 TRP D O 1
#

B-factor: mean 55.87, std 17.89, range [30.07, 108.46]